Protein AF-A0A1B6HEU0-F1 (afdb_monomer_lite)

Structure (mmCIF, N/CA/C/O backbone):
data_AF-A0A1B6HEU0-F1
#
_entry.id   AF-A0A1B6HEU0-F1
#
loop_
_atom_site.group_PDB
_atom_site.id
_atom_site.type_symbol
_atom_site.label_atom_id
_atom_site.label_alt_id
_atom_site.label_comp_id
_atom_site.label_asym_id
_atom_site.label_entity_id
_atom_site.label_seq_id
_atom_site.pdbx_PDB_ins_code
_atom_site.Cartn_x
_atom_site.Cartn_y
_atom_site.Cartn_z
_atom_site.occupancy
_atom_site.B_iso_or_equiv
_atom_site.auth_seq_id
_atom_site.auth_comp_id
_atom_site.auth_asym_id
_atom_site.auth_atom_id
_atom_site.pdbx_PDB_model_num
ATOM 1 N N . ARG A 1 1 ? 17.655 -1.058 -23.845 1.00 34.00 1 ARG A N 1
ATOM 2 C CA . ARG A 1 1 ? 17.313 -1.994 -22.743 1.00 34.00 1 ARG A CA 1
ATOM 3 C C . ARG A 1 1 ? 15.856 -2.381 -22.923 1.00 34.00 1 ARG A C 1
ATOM 5 O O . ARG A 1 1 ? 15.007 -1.519 -22.761 1.00 34.00 1 ARG A O 1
ATOM 12 N N . LYS A 1 2 ? 15.583 -3.604 -23.390 1.00 31.39 2 LYS A N 1
ATOM 13 C CA . LYS A 1 2 ? 14.223 -4.061 -23.698 1.00 31.39 2 LYS A CA 1
ATOM 14 C C . LYS A 1 2 ? 13.415 -4.087 -22.399 1.00 31.39 2 LYS A C 1
ATOM 16 O O . LYS A 1 2 ? 13.713 -4.889 -21.521 1.00 31.39 2 LYS A O 1
ATOM 21 N N . GLN A 1 3 ? 12.442 -3.187 -22.269 1.00 38.59 3 GLN A N 1
ATOM 22 C CA . GLN A 1 3 ? 11.342 -3.375 -21.335 1.00 38.59 3 GLN A CA 1
ATOM 23 C C . GLN A 1 3 ? 10.602 -4.611 -21.840 1.00 38.59 3 GLN A C 1
ATOM 25 O O . GLN A 1 3 ? 9.875 -4.554 -22.826 1.00 38.59 3 GLN A O 1
ATOM 30 N N . THR A 1 4 ? 10.860 -5.771 -21.245 1.00 40.44 4 THR A N 1
ATOM 31 C CA . THR A 1 4 ? 9.910 -6.873 -21.353 1.00 40.44 4 THR A CA 1
ATOM 32 C C . THR A 1 4 ? 8.665 -6.365 -20.652 1.00 40.44 4 THR A C 1
ATOM 34 O O . THR A 1 4 ? 8.666 -6.230 -19.427 1.00 40.44 4 THR A O 1
ATOM 37 N N . HIS A 1 5 ? 7.659 -5.981 -21.434 1.00 40.47 5 HIS A N 1
ATOM 38 C CA . HIS A 1 5 ? 6.320 -5.675 -20.957 1.00 40.47 5 HIS A CA 1
ATOM 39 C C . HIS A 1 5 ? 5.779 -6.946 -20.291 1.00 40.47 5 HIS A C 1
ATOM 41 O O . HIS A 1 5 ? 5.089 -7.751 -20.909 1.00 40.47 5 HIS A O 1
ATOM 47 N N . SER A 1 6 ? 6.176 -7.178 -19.039 1.00 40.97 6 SER A N 1
ATOM 48 C CA . SER A 1 6 ? 5.572 -8.192 -18.195 1.00 40.97 6 SER A CA 1
ATOM 49 C C . SER A 1 6 ? 4.150 -7.705 -17.979 1.00 40.97 6 SER A C 1
ATOM 51 O O . SER A 1 6 ? 3.938 -6.668 -17.349 1.00 40.97 6 SER A O 1
ATOM 53 N N . PHE A 1 7 ? 3.184 -8.421 -18.552 1.00 45.34 7 PHE A N 1
ATOM 54 C CA . PHE A 1 7 ? 1.744 -8.158 -18.452 1.00 45.34 7 PHE A CA 1
ATOM 55 C C . PHE A 1 7 ? 1.271 -7.903 -17.004 1.00 45.34 7 PHE A C 1
ATOM 57 O O . PHE A 1 7 ? 0.226 -7.304 -16.796 1.00 45.34 7 PHE A O 1
ATOM 64 N N . CYS A 1 8 ? 2.072 -8.281 -16.003 1.00 47.97 8 CYS A N 1
ATOM 65 C CA . CYS A 1 8 ? 1.863 -8.038 -14.580 1.00 47.97 8 CYS A CA 1
ATOM 66 C C . CYS A 1 8 ? 2.037 -6.565 -14.136 1.00 47.97 8 CYS A C 1
ATOM 68 O O . CYS A 1 8 ? 1.555 -6.184 -13.073 1.00 47.97 8 CYS A O 1
ATOM 70 N N . GLY A 1 9 ? 2.692 -5.710 -14.932 1.00 46.53 9 GLY A N 1
ATOM 71 C CA . GLY A 1 9 ? 2.958 -4.307 -14.573 1.00 46.53 9 GLY A CA 1
ATOM 72 C C . GLY A 1 9 ? 1.709 -3.419 -14.470 1.00 46.53 9 GLY A C 1
ATOM 73 O O . GLY A 1 9 ? 1.727 -2.439 -13.732 1.00 46.53 9 GLY A O 1
ATOM 74 N N . TYR A 1 10 ? 0.628 -3.792 -15.161 1.00 53.81 10 TYR A N 1
ATOM 75 C CA . TYR A 1 10 ? -0.675 -3.110 -15.120 1.00 53.81 10 TYR A CA 1
ATOM 76 C C . TYR A 1 10 ? -1.705 -3.826 -14.241 1.00 53.81 10 TYR A C 1
ATOM 78 O O . TYR A 1 10 ? -2.847 -3.381 -14.141 1.00 53.81 10 TYR A O 1
ATOM 86 N N . LEU A 1 11 ? -1.328 -4.943 -13.618 1.00 65.19 11 LEU A N 1
ATOM 87 C CA . LEU A 1 11 ? -2.245 -5.707 -12.787 1.00 65.19 11 LEU A CA 1
ATOM 88 C C . LEU A 1 11 ? -2.185 -5.210 -11.347 1.00 65.19 11 LEU A C 1
ATOM 90 O O . LEU A 1 11 ? -1.120 -4.946 -10.782 1.00 65.19 11 LEU A O 1
ATOM 94 N N . VAL A 1 12 ? -3.363 -5.117 -10.749 1.00 75.50 12 VAL A N 1
ATOM 95 C CA . VAL A 1 12 ? -3.538 -4.886 -9.322 1.00 75.50 12 VAL A CA 1
ATOM 96 C C . VAL A 1 12 ? -3.722 -6.246 -8.653 1.00 75.50 12 VAL A C 1
ATOM 98 O O . VAL A 1 12 ? -4.370 -7.141 -9.201 1.00 75.50 12 VAL A O 1
ATOM 101 N N . ALA A 1 13 ? -3.125 -6.413 -7.482 1.00 78.94 13 ALA A N 1
ATOM 102 C CA . ALA A 1 13 ? -3.217 -7.616 -6.680 1.00 78.94 13 ALA A CA 1
ATOM 103 C C . ALA A 1 13 ? -3.888 -7.306 -5.342 1.00 78.94 13 ALA A C 1
ATOM 105 O O . ALA A 1 13 ? -3.556 -6.330 -4.663 1.00 78.94 13 ALA A O 1
ATOM 106 N N . MET A 1 14 ? -4.827 -8.165 -4.963 1.00 82.44 14 MET A N 1
ATOM 107 C CA . MET A 1 14 ? -5.420 -8.157 -3.632 1.00 82.44 14 MET A CA 1
ATOM 108 C C . MET A 1 14 ? -4.703 -9.184 -2.766 1.00 82.44 14 MET A C 1
ATOM 110 O O . MET A 1 14 ? -4.592 -10.343 -3.164 1.00 82.44 14 MET A O 1
ATOM 114 N N . TYR A 1 15 ? -4.239 -8.769 -1.591 1.00 83.44 15 TYR A N 1
ATOM 115 C CA . TYR A 1 15 ? -3.584 -9.645 -0.621 1.00 83.44 15 TYR A CA 1
ATOM 116 C C . TYR A 1 15 ? -4.444 -9.784 0.632 1.00 83.44 15 TYR A C 1
ATOM 118 O O . TYR A 1 15 ? -4.864 -8.773 1.208 1.00 83.44 15 TYR A O 1
ATOM 126 N N . ARG A 1 16 ? -4.675 -11.030 1.064 1.00 83.88 16 ARG A N 1
ATOM 127 C CA . ARG A 1 16 ? -5.401 -11.334 2.303 1.00 83.88 16 ARG A CA 1
ATOM 128 C C . ARG A 1 16 ? -4.455 -11.607 3.472 1.00 83.88 16 ARG A C 1
ATOM 130 O O . ARG A 1 16 ? -3.713 -12.594 3.471 1.00 83.88 16 ARG A O 1
ATOM 137 N N . SER A 1 17 ? -4.542 -10.786 4.512 1.00 67.62 17 SER A N 1
ATOM 138 C CA . SER A 1 17 ? -3.953 -11.079 5.818 1.00 67.62 17 SER A CA 1
ATOM 139 C C . SER A 1 17 ? -4.887 -12.029 6.575 1.00 67.62 17 SER A C 1
ATOM 141 O O . SER A 1 17 ? -6.053 -11.711 6.771 1.00 67.62 17 SER A O 1
ATOM 143 N N . GLU A 1 18 ? -4.408 -13.207 6.980 1.00 65.06 18 GLU A N 1
ATOM 144 C CA . GLU A 1 18 ? -5.178 -14.120 7.839 1.00 65.06 18 GLU A CA 1
ATOM 145 C C . GLU A 1 18 ? -4.515 -14.161 9.215 1.00 65.06 18 GLU A C 1
ATOM 147 O O . GLU A 1 18 ? -3.313 -14.416 9.315 1.00 65.06 18 GLU A O 1
ATOM 152 N N . ASN A 1 19 ? -5.301 -13.934 10.271 1.00 49.22 19 ASN A N 1
ATOM 153 C CA . ASN A 1 19 ? -4.944 -14.377 11.614 1.00 49.22 19 ASN A CA 1
ATOM 154 C C . ASN A 1 19 ? -5.067 -15.908 11.626 1.00 49.22 19 ASN A C 1
ATOM 156 O O . ASN A 1 19 ? -6.070 -16.439 11.159 1.00 49.22 19 ASN A O 1
ATOM 160 N N . ALA A 1 20 ? -4.031 -16.603 12.097 1.00 48.22 20 ALA A N 1
ATOM 161 C CA . ALA A 1 20 ? -3.909 -18.060 12.096 1.00 48.22 20 ALA A CA 1
ATOM 162 C C . ALA A 1 20 ? -5.233 -18.789 12.419 1.00 48.22 20 ALA A C 1
ATOM 164 O O . ALA A 1 20 ? -5.717 -18.683 13.544 1.00 48.22 20 ALA A O 1
ATOM 165 N N . GLY A 1 21 ? -5.808 -19.539 11.464 1.00 41.84 21 GLY A N 1
ATOM 166 C CA . GLY A 1 21 ? -6.979 -20.367 11.784 1.00 41.84 21 GLY A CA 1
ATOM 167 C C . GLY A 1 21 ? -7.903 -20.899 10.681 1.00 41.84 21 GLY A C 1
ATOM 168 O O . GLY A 1 21 ? -8.943 -21.430 11.050 1.00 41.84 21 GLY A O 1
ATOM 169 N N . SER A 1 22 ? -7.607 -20.815 9.378 1.00 42.59 22 SER A N 1
ATOM 170 C CA . SER A 1 22 ? -8.493 -21.407 8.351 1.00 42.59 22 SER A CA 1
ATOM 171 C C . SER A 1 22 ? -7.796 -22.438 7.470 1.00 42.59 22 SER A C 1
ATOM 173 O O . SER A 1 22 ? -7.037 -22.126 6.558 1.00 42.59 22 SER A O 1
ATOM 175 N N . SER A 1 23 ? -8.111 -23.701 7.747 1.00 46.34 23 SER A N 1
ATOM 176 C CA . SER A 1 23 ? -7.838 -24.863 6.912 1.00 46.34 23 SER A CA 1
ATOM 177 C C . SER A 1 23 ? -8.754 -24.866 5.682 1.00 46.34 23 SER A C 1
ATOM 179 O O . SER A 1 23 ? -9.818 -25.480 5.700 1.00 46.34 23 SER A O 1
ATOM 181 N N . LEU A 1 24 ? -8.359 -24.204 4.599 1.00 46.53 24 LEU A N 1
ATOM 182 C CA . LEU A 1 24 ? -8.872 -24.535 3.269 1.00 46.53 24 LEU A CA 1
ATOM 183 C C . LEU A 1 24 ? -7.694 -24.608 2.300 1.00 46.53 24 LEU A C 1
ATOM 185 O O . LEU A 1 24 ? -7.106 -23.601 1.915 1.00 46.53 24 LEU A O 1
ATOM 189 N N . GLY A 1 25 ? -7.322 -25.840 1.952 1.00 44.97 25 GLY A N 1
ATOM 190 C CA . GLY A 1 25 ? -6.452 -26.104 0.816 1.00 44.97 25 GLY A CA 1
ATOM 191 C C . GLY A 1 25 ? -7.137 -25.650 -0.474 1.00 44.97 25 GLY A C 1
ATOM 192 O O . GLY A 1 25 ? -8.344 -25.813 -0.609 1.00 44.97 25 GLY A O 1
ATOM 193 N N . LEU A 1 26 ? -6.337 -25.115 -1.401 1.00 52.16 26 LEU A N 1
ATOM 194 C CA . LEU A 1 26 ? -6.699 -24.398 -2.637 1.00 52.16 26 LEU A CA 1
ATOM 195 C C . LEU A 1 26 ? -7.086 -22.922 -2.452 1.00 52.16 26 LEU A C 1
ATOM 197 O O . LEU A 1 26 ? -8.260 -22.581 -2.426 1.00 52.16 26 LEU A O 1
ATOM 201 N N . ALA A 1 27 ? -6.094 -22.032 -2.461 1.00 45.34 27 ALA A N 1
ATOM 202 C CA . ALA A 1 27 ? -6.062 -20.838 -3.320 1.00 45.34 27 ALA A CA 1
ATOM 203 C C . ALA A 1 27 ? -4.884 -19.961 -2.892 1.00 45.34 27 ALA A C 1
ATOM 205 O O . ALA A 1 27 ? -4.653 -19.741 -1.706 1.00 45.34 27 ALA A O 1
ATOM 206 N N . SER A 1 28 ? -4.126 -19.450 -3.858 1.00 53.84 28 SER A N 1
ATOM 207 C CA . SER A 1 28 ? -3.153 -18.396 -3.591 1.00 53.84 28 SER A CA 1
ATOM 208 C C . SER A 1 28 ? -3.830 -17.249 -2.829 1.00 53.84 28 SER A C 1
ATOM 210 O O . SER A 1 28 ? -4.889 -16.773 -3.232 1.00 53.84 28 SER A O 1
ATOM 212 N N . ARG A 1 29 ? -3.207 -16.782 -1.738 1.00 67.62 29 ARG A N 1
ATOM 213 C CA . ARG A 1 29 ? -3.668 -15.634 -0.923 1.00 67.62 29 ARG A CA 1
ATOM 214 C C . ARG A 1 29 ? -3.615 -14.299 -1.669 1.00 67.62 29 ARG A C 1
ATOM 216 O O . ARG A 1 29 ? -3.946 -13.253 -1.107 1.00 67.62 29 ARG A O 1
ATOM 223 N N . VAL A 1 30 ? -3.170 -14.350 -2.923 1.00 61.75 30 VAL A N 1
ATOM 224 C CA . VAL A 1 30 ? -3.098 -13.240 -3.851 1.00 61.75 30 VAL A CA 1
ATOM 225 C C . VAL A 1 30 ? -4.098 -13.483 -4.969 1.00 61.75 30 VAL A C 1
ATOM 227 O O . VAL A 1 30 ? -3.909 -14.350 -5.820 1.00 61.75 30 VAL A O 1
ATOM 230 N N . VAL A 1 31 ? -5.160 -12.682 -4.981 1.00 66.31 31 VAL A N 1
ATOM 231 C CA . VAL A 1 31 ? -6.106 -12.659 -6.096 1.00 66.31 31 VAL A CA 1
ATOM 232 C C . VAL A 1 31 ? -5.579 -11.649 -7.106 1.00 66.31 31 VAL A C 1
ATOM 234 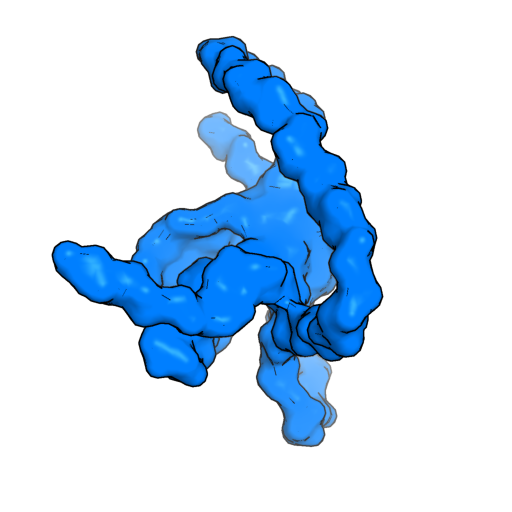O O . VAL A 1 31 ? -5.620 -10.437 -6.881 1.00 66.31 31 VAL A O 1
ATOM 237 N N . THR A 1 32 ? -5.036 -12.154 -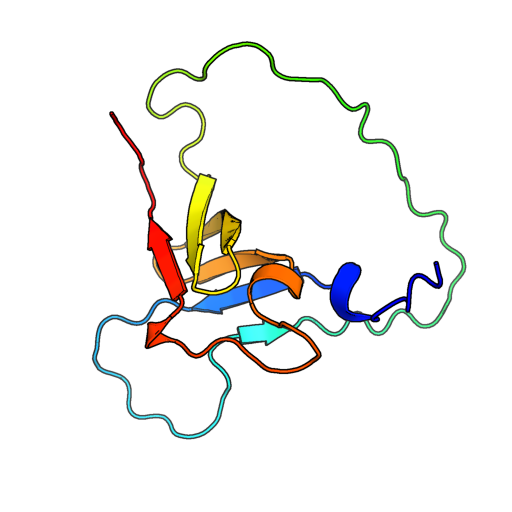8.210 1.00 60.06 32 THR A N 1
ATOM 238 C CA . THR A 1 32 ? -4.673 -11.326 -9.362 1.00 60.06 32 THR A CA 1
ATOM 239 C C . THR A 1 32 ? -5.927 -11.123 -10.201 1.00 60.06 32 THR A C 1
ATOM 241 O O . THR A 1 32 ? -6.458 -12.081 -10.763 1.00 60.06 32 THR A O 1
ATOM 244 N N . ILE A 1 33 ? -6.415 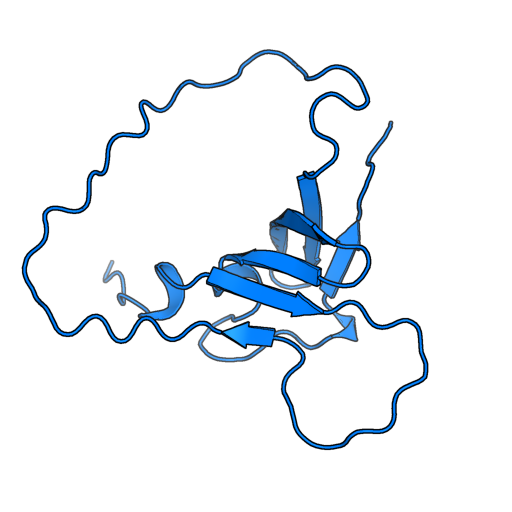-9.886 -10.296 1.00 59.66 33 ILE A N 1
ATOM 245 C CA . ILE A 1 33 ? -7.524 -9.565 -11.198 1.00 59.66 33 ILE A CA 1
ATOM 246 C C . ILE A 1 33 ? -6.960 -9.588 -12.619 1.00 59.66 33 ILE A C 1
ATOM 248 O O . ILE A 1 33 ? -6.296 -8.644 -13.044 1.00 59.66 33 ILE A O 1
ATOM 252 N N . LEU A 1 34 ? -7.181 -10.683 -13.349 1.00 52.91 34 LEU A N 1
ATOM 253 C CA . LEU A 1 34 ? -6.835 -10.767 -14.763 1.00 52.91 34 LEU A CA 1
ATOM 254 C C . LEU A 1 34 ? -7.795 -9.845 -15.524 1.00 52.91 34 LEU A C 1
ATOM 256 O O . LEU A 1 34 ? -8.965 -10.172 -15.721 1.00 52.91 34 LEU A O 1
ATOM 260 N N . CYS A 1 35 ? -7.327 -8.662 -15.915 1.00 48.00 35 CYS A N 1
ATOM 261 C CA . CYS A 1 35 ? -8.116 -7.778 -16.758 1.00 48.00 35 CYS A CA 1
ATOM 262 C C . CYS A 1 35 ? -8.167 -8.401 -18.161 1.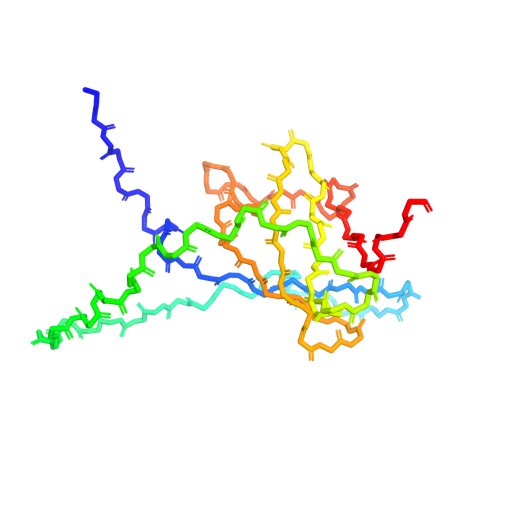00 48.00 35 CYS A C 1
ATOM 264 O O . CYS A 1 35 ? -7.251 -8.223 -18.965 1.00 48.00 35 CYS A O 1
ATOM 266 N N . LEU A 1 36 ? -9.212 -9.184 -18.450 1.00 54.09 36 LEU A N 1
ATOM 267 C CA . LEU A 1 36 ? -9.547 -9.625 -19.805 1.00 54.09 36 LEU A CA 1
ATOM 268 C C . LEU A 1 36 ? -10.070 -8.418 -20.594 1.00 54.09 36 LEU A C 1
ATOM 270 O O . LEU A 1 36 ? -11.236 -8.359 -20.982 1.00 54.09 36 LEU A O 1
ATOM 274 N N . CYS A 1 37 ? -9.205 -7.434 -20.831 1.00 46.72 37 CYS A N 1
ATOM 275 C CA . CYS A 1 37 ? -9.466 -6.398 -21.810 1.00 46.72 37 CYS A CA 1
ATOM 276 C C . CYS A 1 37 ? -9.424 -7.068 -23.184 1.00 46.72 37 CYS A C 1
ATOM 278 O O . CYS A 1 37 ? -8.386 -7.103 -23.846 1.00 46.72 37 CYS A O 1
ATOM 280 N N . ARG A 1 38 ? -10.563 -7.603 -23.643 1.00 49.94 38 ARG A N 1
ATOM 281 C CA . ARG A 1 38 ? -10.813 -7.622 -25.084 1.00 49.94 38 ARG A CA 1
ATOM 282 C C . ARG A 1 38 ? -10.633 -6.181 -25.532 1.00 49.94 38 ARG A C 1
ATOM 284 O O . ARG A 1 38 ? -11.302 -5.298 -25.005 1.00 49.94 38 ARG A O 1
ATOM 291 N N . ALA A 1 39 ? -9.674 -5.965 -26.423 1.00 53.53 39 ALA A N 1
ATOM 292 C CA . ALA A 1 39 ? -9.332 -4.670 -26.979 1.00 53.53 39 ALA A CA 1
ATOM 293 C C . ALA A 1 39 ? -10.551 -4.050 -27.686 1.00 53.53 39 ALA A C 1
ATOM 295 O O . ALA A 1 39 ? -10.707 -4.156 -28.895 1.00 53.53 39 ALA A O 1
ATOM 296 N N . ALA A 1 40 ? -11.440 -3.419 -26.928 1.00 51.50 40 ALA A N 1
ATOM 297 C CA . ALA A 1 40 ? -12.257 -2.333 -27.420 1.00 51.50 40 ALA A CA 1
ATOM 298 C C . ALA A 1 40 ? -11.449 -1.077 -27.102 1.00 51.50 40 ALA A C 1
ATOM 300 O O . ALA A 1 40 ? -11.150 -0.821 -25.936 1.00 51.50 40 ALA A O 1
ATOM 301 N N . GLY A 1 41 ? -11.004 -0.370 -28.140 1.00 53.84 41 GLY A N 1
ATOM 302 C CA . GLY A 1 41 ? -10.163 0.822 -28.048 1.00 53.84 41 GLY A CA 1
ATOM 303 C C . GLY A 1 41 ? -10.865 1.987 -27.352 1.00 53.84 41 GLY A C 1
ATOM 304 O O . GLY A 1 41 ? -11.229 2.966 -27.992 1.00 53.84 41 GLY A O 1
ATOM 305 N N . GLY A 1 42 ? -11.055 1.882 -26.041 1.00 53.16 42 GLY A N 1
ATOM 306 C CA . GLY A 1 42 ? -11.379 3.002 -25.177 1.00 53.16 42 GLY A CA 1
ATOM 307 C C . GLY A 1 42 ? -10.095 3.749 -24.855 1.00 53.16 42 GLY A C 1
ATOM 308 O O . GLY A 1 42 ? -9.130 3.151 -24.377 1.00 53.16 42 GLY A O 1
ATOM 309 N N . ALA A 1 43 ? -10.070 5.052 -25.128 1.00 50.72 43 ALA A N 1
ATOM 310 C CA . ALA A 1 43 ? -9.030 5.929 -24.620 1.00 50.72 43 ALA A CA 1
ATOM 311 C C . ALA A 1 43 ? -8.969 5.769 -23.094 1.00 50.72 43 ALA A C 1
ATOM 313 O O . ALA A 1 43 ? -9.919 6.102 -22.384 1.00 50.72 43 ALA A O 1
ATOM 314 N N . ILE A 1 44 ? -7.865 5.222 -22.587 1.00 56.88 44 ILE A N 1
ATOM 315 C CA . ILE A 1 44 ? -7.573 5.262 -21.159 1.00 56.88 44 ILE A CA 1
ATOM 316 C C . ILE A 1 44 ? -7.424 6.750 -20.833 1.00 56.88 44 ILE A C 1
ATOM 318 O O . ILE A 1 44 ? -6.526 7.405 -21.363 1.00 56.88 44 ILE A O 1
ATOM 322 N N . LEU A 1 45 ? -8.315 7.302 -20.006 1.00 51.75 45 LEU A N 1
ATOM 323 C CA . LEU A 1 45 ? -8.124 8.624 -19.414 1.00 51.75 45 LEU A CA 1
ATOM 324 C C . LEU A 1 45 ? -6.897 8.545 -18.505 1.00 51.75 45 LEU A C 1
ATOM 326 O O . LEU A 1 45 ? -6.998 8.265 -17.314 1.00 51.75 45 LEU A O 1
ATOM 330 N N . GLN A 1 46 ? -5.716 8.756 -19.072 1.00 56.97 46 GLN A N 1
ATOM 331 C CA . GLN A 1 46 ? -4.495 8.913 -18.306 1.00 56.97 46 GLN A CA 1
ATOM 332 C C . GLN A 1 46 ? -4.320 10.401 -18.019 1.00 56.97 46 GLN A C 1
ATOM 334 O O . GLN A 1 46 ? -3.497 11.085 -18.612 1.00 56.97 46 GLN A O 1
ATOM 339 N N . SER A 1 47 ? -5.159 10.908 -17.120 1.00 51.97 47 SER A N 1
ATOM 340 C CA . SER A 1 47 ? -4.966 12.220 -16.516 1.00 51.97 47 SER A CA 1
ATOM 341 C C . SER A 1 47 ? -5.106 12.077 -15.011 1.00 51.97 47 SER A C 1
ATOM 343 O O . SER A 1 47 ? -6.166 12.283 -14.430 1.00 51.97 47 SER A O 1
ATOM 345 N N . ALA A 1 48 ? -4.010 11.673 -14.381 1.00 56.84 48 ALA A N 1
ATOM 346 C CA . ALA A 1 48 ? -3.699 12.193 -13.067 1.00 56.84 48 ALA A CA 1
ATOM 347 C C . ALA A 1 48 ? -2.618 13.238 -13.323 1.00 56.84 48 ALA A C 1
ATOM 349 O O . ALA A 1 48 ? -1.475 12.883 -13.620 1.00 56.84 48 ALA A O 1
ATOM 350 N N . SER A 1 49 ? -2.975 14.521 -13.268 1.00 64.31 49 SER A N 1
ATOM 351 C CA . SER A 1 49 ? -1.975 15.552 -13.015 1.00 64.31 49 SER A CA 1
ATOM 352 C C . SER A 1 49 ? -1.171 15.088 -11.802 1.00 64.31 49 SER A C 1
ATOM 354 O O . SER A 1 49 ? -1.733 14.804 -10.744 1.00 64.31 49 SER A O 1
ATOM 356 N N . ASN A 1 50 ? 0.132 14.911 -11.978 1.00 66.94 50 ASN A N 1
ATOM 357 C CA . ASN A 1 50 ? 1.040 14.495 -10.923 1.00 66.94 50 ASN A CA 1
ATOM 358 C C . ASN A 1 50 ? 1.247 15.663 -9.959 1.00 66.94 50 ASN A C 1
ATOM 360 O O . ASN A 1 50 ? 2.268 16.347 -9.981 1.00 66.94 50 ASN A O 1
ATOM 364 N N . GLU A 1 51 ? 0.261 15.893 -9.102 1.00 68.81 51 GLU A N 1
ATOM 365 C CA . GLU A 1 51 ? 0.379 16.857 -8.025 1.00 68.81 51 GLU A CA 1
ATOM 366 C C . GLU A 1 51 ? 1.324 16.258 -6.978 1.00 68.81 51 GLU A C 1
ATOM 368 O O . GLU A 1 51 ? 0.990 15.329 -6.238 1.00 68.81 51 GLU A O 1
ATOM 373 N N . ARG A 1 52 ? 2.582 16.714 -6.982 1.00 65.88 52 ARG A N 1
ATOM 374 C CA . ARG A 1 52 ? 3.546 16.325 -5.951 1.00 65.88 52 ARG A CA 1
ATOM 375 C C . ARG A 1 52 ? 3.088 16.918 -4.629 1.00 65.88 52 ARG A C 1
ATOM 377 O O . ARG A 1 52 ? 3.267 18.106 -4.377 1.00 65.88 52 ARG A O 1
ATOM 384 N N . MET A 1 53 ? 2.566 16.068 -3.759 1.00 65.69 53 MET A N 1
ATOM 385 C CA . MET A 1 53 ? 2.326 16.432 -2.373 1.00 65.69 53 MET A CA 1
ATOM 386 C C . MET A 1 53 ? 3.672 16.548 -1.643 1.00 65.69 53 MET A C 1
ATOM 388 O O . MET A 1 53 ? 4.284 15.545 -1.290 1.00 65.69 53 MET A O 1
ATOM 392 N N . TYR A 1 54 ? 4.164 17.778 -1.469 1.00 69.75 54 TYR A N 1
ATOM 393 C CA . TYR A 1 54 ? 5.426 18.065 -0.766 1.00 69.75 54 TYR A CA 1
ATOM 394 C C . TYR A 1 54 ? 5.237 18.254 0.751 1.00 69.75 54 TYR A C 1
ATOM 396 O O . TYR A 1 54 ? 6.200 18.326 1.509 1.00 69.75 54 TYR A O 1
ATOM 404 N N . THR A 1 55 ? 3.991 18.339 1.217 1.00 82.88 55 THR A N 1
ATOM 405 C CA . THR A 1 55 ? 3.674 18.522 2.635 1.00 82.88 55 THR A CA 1
ATOM 406 C C . THR A 1 55 ? 3.553 17.179 3.341 1.00 82.88 55 THR A C 1
ATOM 408 O O . THR A 1 55 ? 2.825 16.295 2.888 1.00 82.88 55 THR A O 1
ATOM 411 N N . TYR A 1 56 ? 4.223 17.049 4.488 1.00 80.88 56 TYR A N 1
ATOM 412 C CA . TYR A 1 56 ? 4.050 15.904 5.375 1.00 80.88 56 TYR A CA 1
ATOM 413 C C . TYR A 1 56 ? 2.595 15.817 5.854 1.00 80.88 56 TYR A C 1
ATOM 415 O O . TYR A 1 56 ? 2.058 16.814 6.350 1.00 80.88 56 TYR A O 1
ATOM 423 N N . PRO A 1 57 ? 1.943 14.650 5.727 1.00 83.31 57 PRO A N 1
ATOM 424 C CA . PRO A 1 57 ? 0.591 14.485 6.228 1.00 83.31 57 PRO A CA 1
ATOM 425 C C . PRO A 1 57 ? 0.553 14.612 7.747 1.00 83.31 57 PRO A C 1
ATOM 427 O O . PRO A 1 57 ? 1.480 14.192 8.443 1.00 83.31 57 PRO A O 1
ATOM 430 N N . ARG A 1 58 ? -0.559 15.123 8.281 1.00 86.50 58 ARG A N 1
ATOM 431 C CA . ARG A 1 58 ? -0.821 14.981 9.718 1.00 86.50 58 ARG A CA 1
ATOM 432 C C . ARG A 1 58 ? -1.078 13.512 10.052 1.00 86.50 58 ARG A C 1
ATOM 434 O O . ARG A 1 58 ? -1.613 12.758 9.235 1.00 86.50 58 ARG A O 1
ATOM 441 N N . THR A 1 59 ? -0.769 13.121 11.284 1.00 86.38 59 THR A N 1
ATOM 442 C CA . THR A 1 59 ? -1.104 11.796 11.812 1.00 86.38 59 THR A CA 1
ATOM 443 C C . THR A 1 59 ? -2.586 11.488 11.594 1.00 86.38 59 THR A C 1
ATOM 445 O O . THR A 1 59 ? -3.459 12.261 11.981 1.00 86.38 59 THR A O 1
ATOM 448 N N . GLY A 1 60 ? -2.872 10.364 10.934 1.00 85.06 60 GLY A N 1
ATOM 449 C CA . GLY A 1 60 ? -4.240 9.935 10.638 1.00 85.06 60 GLY A CA 1
ATOM 450 C C . GLY A 1 60 ? -4.920 10.633 9.453 1.00 85.06 60 GLY A C 1
ATOM 451 O O . GLY A 1 60 ? -6.093 10.349 9.213 1.00 85.06 60 GLY A O 1
ATOM 452 N N . GLN A 1 61 ? -4.229 11.491 8.690 1.00 86.38 61 GLN A N 1
ATOM 453 C CA . GLN A 1 61 ? -4.775 12.084 7.457 1.00 86.38 61 GLN A CA 1
ATOM 454 C C . GLN A 1 61 ? -5.008 11.025 6.364 1.00 86.38 61 GLN A C 1
ATOM 456 O O . GLN A 1 61 ? -6.001 11.089 5.644 1.00 86.38 61 GLN A O 1
ATOM 461 N N . TYR A 1 62 ? -4.143 10.008 6.292 1.00 87.38 62 TYR A N 1
ATOM 462 C CA . TYR A 1 62 ? -4.211 8.925 5.306 1.00 87.38 62 TYR A CA 1
ATOM 463 C C . TYR A 1 62 ? -4.338 7.555 5.976 1.00 87.38 62 TYR A C 1
ATOM 465 O O . TYR A 1 62 ? -3.410 6.753 5.993 1.00 87.38 62 TYR A O 1
ATOM 473 N N . LYS A 1 63 ? -5.515 7.285 6.548 1.00 88.50 63 LYS A N 1
ATOM 474 C CA . LYS A 1 63 ? -5.771 6.076 7.358 1.00 88.50 63 LYS A CA 1
ATOM 475 C C . LYS A 1 63 ? -5.717 4.768 6.570 1.00 88.50 63 LYS A C 1
ATOM 477 O O . LYS A 1 63 ? -5.427 3.727 7.142 1.00 88.50 63 LYS A O 1
ATOM 482 N N . TYR A 1 64 ? -6.028 4.818 5.279 1.00 91.56 64 TYR A N 1
ATOM 483 C CA . TYR A 1 64 ? -6.083 3.644 4.410 1.00 91.56 64 TYR A CA 1
ATOM 484 C C . TYR A 1 64 ? -4.739 3.316 3.754 1.00 91.56 64 TYR A C 1
ATOM 486 O O . TYR A 1 64 ? -4.663 2.346 3.009 1.00 91.56 64 TYR A O 1
ATOM 494 N N . VAL A 1 65 ? -3.682 4.096 3.992 1.00 90.75 65 VAL A N 1
ATOM 495 C CA . VAL A 1 65 ? -2.353 3.800 3.448 1.00 90.75 65 VAL A CA 1
ATOM 496 C C . VAL A 1 65 ? -1.665 2.754 4.323 1.00 90.75 65 VAL A C 1
ATOM 498 O O . VAL A 1 65 ? -1.565 2.908 5.540 1.00 90.75 65 VAL A O 1
ATOM 501 N N . ALA A 1 66 ? -1.174 1.696 3.686 1.00 92.12 66 ALA A N 1
ATOM 502 C CA . ALA A 1 66 ? -0.378 0.650 4.307 1.00 92.12 66 ALA A CA 1
ATOM 503 C C . ALA A 1 66 ? 0.984 0.531 3.621 1.00 92.12 66 ALA A C 1
ATOM 505 O O . ALA A 1 66 ? 1.127 0.764 2.419 1.00 92.12 66 ALA A O 1
ATOM 506 N N . HIS A 1 67 ? 1.984 0.133 4.394 1.00 91.31 67 HIS A N 1
ATOM 507 C CA . HIS A 1 67 ? 3.325 -0.160 3.914 1.00 91.31 67 HIS A CA 1
ATOM 508 C C . HIS A 1 67 ? 3.510 -1.669 3.799 1.00 91.31 67 HIS A C 1
ATOM 510 O O . HIS A 1 67 ? 3.221 -2.415 4.736 1.00 91.31 67 HIS A O 1
ATOM 516 N N . ILE A 1 68 ? 4.027 -2.117 2.662 1.00 90.44 68 ILE A N 1
ATOM 517 C CA . ILE A 1 68 ? 4.406 -3.503 2.424 1.00 90.44 68 ILE A CA 1
ATOM 518 C C . ILE A 1 68 ? 5.924 -3.592 2.486 1.00 90.44 68 ILE A C 1
ATOM 520 O O . ILE A 1 68 ? 6.622 -2.957 1.699 1.00 90.44 68 ILE A O 1
ATOM 524 N N . SER A 1 69 ? 6.427 -4.420 3.394 1.00 89.62 69 SER A N 1
ATOM 525 C CA . SER A 1 69 ? 7.834 -4.802 3.456 1.00 89.62 69 SER A CA 1
ATOM 526 C C . SER A 1 69 ? 7.980 -6.244 2.993 1.00 89.62 69 SER A C 1
ATOM 528 O O . SER A 1 69 ? 7.335 -7.142 3.542 1.00 89.62 69 SER A O 1
ATOM 530 N N . SER A 1 70 ? 8.818 -6.463 1.983 1.00 84.12 70 SER A N 1
ATOM 531 C CA . SER A 1 70 ? 9.141 -7.799 1.497 1.00 84.12 70 SER A CA 1
ATOM 532 C C . SER A 1 70 ? 10.621 -7.964 1.178 1.00 84.12 70 SER A C 1
ATOM 534 O O . SER A 1 70 ? 11.363 -6.985 1.089 1.00 84.12 70 SER A O 1
ATOM 536 N N . LYS A 1 71 ? 11.057 -9.205 0.926 1.00 75.56 71 LYS A N 1
ATOM 537 C CA . LYS A 1 71 ? 12.413 -9.470 0.406 1.00 75.56 71 LYS A CA 1
ATOM 538 C C . LYS A 1 71 ? 12.688 -8.808 -0.949 1.00 75.56 71 LYS A C 1
ATOM 540 O O . LYS A 1 71 ? 13.847 -8.595 -1.283 1.00 75.56 71 LYS A O 1
ATOM 545 N N . ALA A 1 72 ? 11.648 -8.504 -1.729 1.00 73.00 72 ALA A N 1
ATOM 546 C CA . ALA A 1 72 ? 11.781 -7.848 -3.029 1.00 73.00 72 ALA A CA 1
ATOM 547 C C . AL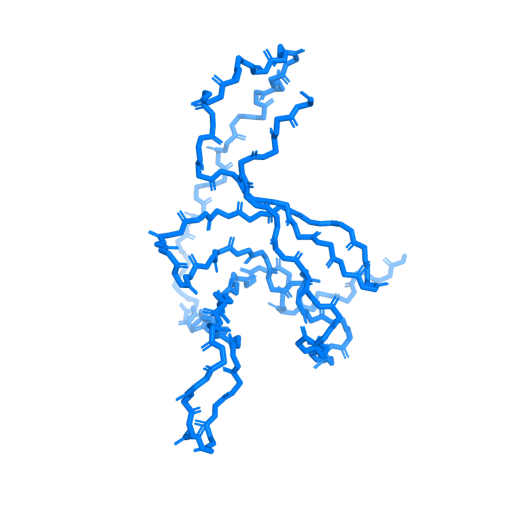A A 1 72 ? 11.879 -6.314 -2.927 1.00 73.00 72 ALA A C 1
ATOM 549 O O . ALA A 1 72 ? 12.178 -5.662 -3.925 1.00 73.00 72 ALA A O 1
ATOM 550 N N . GLY A 1 73 ? 11.646 -5.738 -1.743 1.00 85.00 73 GLY A N 1
ATOM 551 C CA . GLY A 1 73 ? 11.678 -4.298 -1.506 1.00 85.00 73 GLY A CA 1
ATOM 552 C C . GLY A 1 73 ? 10.480 -3.803 -0.699 1.00 85.00 73 GLY A C 1
ATOM 553 O O . GLY A 1 73 ? 9.743 -4.584 -0.086 1.00 85.00 73 GLY A O 1
ATOM 554 N N . PHE A 1 74 ? 10.303 -2.483 -0.707 1.00 88.88 74 PHE A N 1
ATOM 555 C CA . PHE A 1 74 ? 9.179 -1.798 -0.080 1.00 88.88 74 PHE A CA 1
ATOM 556 C C . PHE A 1 74 ? 8.165 -1.342 -1.130 1.00 88.88 74 PHE A C 1
ATOM 558 O O . PHE A 1 74 ? 8.530 -0.913 -2.224 1.00 88.88 74 PHE A O 1
ATOM 565 N N . CYS A 1 75 ? 6.889 -1.423 -0.776 1.00 90.81 75 CYS A N 1
ATOM 566 C CA . CYS A 1 75 ? 5.773 -0.969 -1.594 1.00 90.81 75 CYS A CA 1
ATOM 567 C C . CYS A 1 75 ? 4.698 -0.320 -0.721 1.00 90.81 75 CYS A C 1
ATOM 569 O O . CYS A 1 75 ? 4.680 -0.473 0.501 1.00 90.81 75 CYS A O 1
ATOM 571 N N . THR A 1 76 ? 3.756 0.354 -1.369 1.00 90.69 76 THR A N 1
ATOM 572 C CA . THR A 1 76 ? 2.564 0.912 -0.725 1.00 90.69 76 THR A CA 1
ATOM 573 C C . THR A 1 76 ? 1.336 0.077 -1.082 1.00 90.69 76 THR A C 1
ATOM 575 O O . THR A 1 76 ? 1.271 -0.558 -2.140 1.00 90.69 76 THR A O 1
ATOM 578 N N . ALA A 1 77 ? 0.350 0.076 -0.196 1.00 91.19 77 ALA A N 1
ATOM 579 C CA . ALA A 1 77 ? -0.939 -0.561 -0.400 1.00 91.19 77 ALA A CA 1
ATOM 580 C C . ALA A 1 77 ? -2.079 0.287 0.164 1.00 91.19 77 ALA A C 1
ATOM 582 O O . ALA A 1 77 ? -1.866 1.182 0.986 1.00 91.19 77 ALA A O 1
ATOM 583 N N . SER A 1 78 ? -3.294 -0.020 -0.272 1.00 92.50 78 SER A N 1
ATOM 584 C CA . SER A 1 78 ? -4.527 0.568 0.240 1.00 92.50 78 SER A CA 1
ATOM 585 C C . SER A 1 78 ? -5.324 -0.475 1.014 1.00 92.50 78 SER A C 1
ATOM 587 O O . SER A 1 78 ? -5.590 -1.563 0.510 1.00 92.50 78 SER A O 1
ATOM 589 N N . ILE A 1 79 ? -5.707 -0.150 2.242 1.00 92.06 79 ILE A N 1
ATOM 590 C CA . ILE A 1 79 ? -6.517 -1.013 3.102 1.00 92.06 79 ILE A CA 1
ATOM 591 C C . ILE A 1 79 ? -7.962 -0.956 2.611 1.00 92.06 79 ILE A C 1
ATOM 593 O O . ILE A 1 79 ? -8.571 0.113 2.606 1.00 92.06 79 ILE A O 1
ATOM 597 N N . LEU A 1 80 ? -8.508 -2.103 2.205 1.00 89.94 80 LEU A N 1
ATOM 598 C CA . LEU A 1 80 ? -9.914 -2.219 1.811 1.00 89.94 80 LEU A CA 1
ATOM 599 C C . LEU A 1 80 ? -10.785 -2.573 3.015 1.00 89.94 80 LEU A C 1
ATOM 601 O O . LEU A 1 80 ? -11.873 -2.031 3.189 1.00 89.94 80 LEU A O 1
ATOM 605 N N . ASN A 1 81 ? -10.302 -3.490 3.852 1.00 88.56 81 ASN A N 1
ATOM 606 C CA . ASN A 1 81 ? -10.926 -3.875 5.113 1.00 88.56 81 ASN A CA 1
ATOM 607 C C . ASN A 1 81 ? -9.872 -4.509 6.041 1.00 88.56 81 ASN A C 1
ATOM 609 O O . ASN A 1 81 ? -8.686 -4.540 5.719 1.00 88.56 81 ASN A O 1
ATOM 613 N N . LYS A 1 82 ? -10.307 -5.024 7.196 1.00 87.44 82 LYS A N 1
ATOM 614 C CA . LYS A 1 82 ? -9.431 -5.640 8.209 1.00 87.44 82 LYS A CA 1
ATOM 615 C C . LYS A 1 82 ? -8.592 -6.826 7.706 1.00 87.44 82 LYS A C 1
ATOM 617 O O . LYS A 1 82 ? -7.546 -7.097 8.284 1.00 87.44 82 LYS A O 1
ATOM 622 N N . ASP A 1 83 ? -9.031 -7.498 6.642 1.00 87.44 83 ASP A N 1
ATOM 623 C CA . ASP A 1 83 ? -8.407 -8.724 6.138 1.00 87.44 83 ASP A CA 1
ATOM 624 C C . ASP A 1 83 ? -7.760 -8.526 4.757 1.00 87.44 83 ASP A C 1
ATOM 626 O O . ASP A 1 83 ? -6.961 -9.360 4.342 1.00 87.44 83 ASP A O 1
ATOM 630 N N . TRP A 1 84 ? -8.075 -7.447 4.033 1.00 89.06 84 TRP A N 1
ATOM 631 C CA . TRP A 1 84 ? -7.706 -7.271 2.626 1.00 89.06 84 TRP A CA 1
ATOM 632 C C . TRP A 1 84 ? -7.027 -5.932 2.343 1.00 89.06 84 TRP A C 1
ATOM 634 O O . TRP A 1 84 ? -7.532 -4.861 2.700 1.00 89.06 84 TRP A O 1
ATOM 644 N N . VAL A 1 85 ? -5.929 -6.000 1.587 1.00 91.19 85 VAL A N 1
ATOM 645 C CA . VAL A 1 85 ? -5.239 -4.832 1.031 1.00 91.19 85 VAL A CA 1
ATOM 646 C C . VAL A 1 85 ? -5.102 -4.932 -0.485 1.00 91.19 85 VAL A C 1
ATOM 648 O O . VAL A 1 85 ? -4.983 -6.021 -1.047 1.00 91.19 85 VAL A O 1
ATOM 651 N N . LEU A 1 86 ? -5.093 -3.777 -1.139 1.00 89.88 86 LEU A N 1
ATOM 652 C CA . LEU A 1 86 ? -4.889 -3.613 -2.570 1.00 89.88 86 LEU A CA 1
ATOM 653 C C . LEU A 1 86 ? -3.486 -3.059 -2.830 1.00 89.88 86 LEU A C 1
ATOM 655 O O . LEU A 1 86 ? -3.102 -2.048 -2.244 1.00 89.88 86 LEU A O 1
ATOM 659 N N . THR A 1 87 ? -2.719 -3.691 -3.710 1.00 89.00 87 THR A N 1
ATOM 660 C CA . THR A 1 87 ? -1.384 -3.221 -4.108 1.00 89.00 87 THR A CA 1
ATOM 661 C C . THR A 1 87 ? -1.102 -3.575 -5.567 1.00 89.00 87 THR A C 1
ATOM 663 O O . THR A 1 87 ? -1.896 -4.251 -6.218 1.00 89.00 87 THR A O 1
ATOM 666 N N . ALA A 1 88 ? 0.015 -3.118 -6.120 1.00 86.81 88 ALA A N 1
ATOM 667 C CA . ALA A 1 88 ? 0.406 -3.504 -7.468 1.00 86.81 88 ALA A CA 1
ATOM 668 C C . ALA A 1 88 ? 0.872 -4.968 -7.497 1.00 86.81 88 ALA A C 1
ATOM 670 O O . ALA A 1 88 ? 1.581 -5.422 -6.598 1.00 86.81 88 ALA A O 1
ATOM 671 N N . ALA A 1 89 ? 0.530 -5.714 -8.549 1.00 83.50 89 ALA A N 1
ATOM 672 C CA . ALA A 1 89 ? 0.904 -7.123 -8.644 1.00 83.50 89 ALA A CA 1
ATOM 673 C C . ALA A 1 89 ? 2.427 -7.323 -8.630 1.00 83.50 89 ALA A C 1
ATOM 675 O O . ALA A 1 89 ? 2.927 -8.229 -7.971 1.00 83.50 89 ALA A O 1
ATOM 676 N N . HIS A 1 90 ? 3.190 -6.420 -9.244 1.00 84.75 90 HIS A N 1
ATOM 677 C CA . HIS A 1 90 ? 4.653 -6.481 -9.223 1.00 84.75 90 HIS A CA 1
ATOM 678 C C . HIS A 1 90 ? 5.277 -6.339 -7.817 1.00 84.75 90 HIS A C 1
ATOM 680 O O . HIS A 1 90 ? 6.447 -6.667 -7.647 1.00 84.75 90 HIS A O 1
ATOM 686 N N . CYS A 1 91 ? 4.527 -5.875 -6.809 1.00 85.12 91 CYS A N 1
ATOM 687 C CA . CYS A 1 91 ? 4.984 -5.859 -5.415 1.00 85.12 91 CYS A CA 1
ATOM 688 C C . CYS A 1 91 ? 4.910 -7.242 -4.751 1.00 85.12 91 CYS A C 1
ATOM 690 O O . CYS A 1 91 ? 5.580 -7.473 -3.749 1.00 85.12 91 CYS A O 1
ATOM 692 N N . LEU A 1 92 ? 4.096 -8.154 -5.294 1.00 82.38 92 LEU A N 1
ATOM 693 C CA . LEU A 1 92 ? 3.871 -9.506 -4.766 1.00 82.38 92 LEU A CA 1
ATOM 694 C C . LEU A 1 92 ? 4.401 -10.608 -5.699 1.00 82.38 92 LEU A C 1
ATOM 696 O O . LEU A 1 92 ? 4.590 -11.744 -5.263 1.00 82.38 92 LEU A O 1
ATOM 700 N N . TYR A 1 93 ? 4.677 -10.277 -6.961 1.00 80.62 93 TYR A N 1
ATOM 701 C CA . TYR A 1 93 ? 5.205 -11.186 -7.974 1.00 80.62 93 TYR A CA 1
ATOM 702 C C . TYR A 1 93 ? 6.513 -10.648 -8.555 1.00 80.62 93 TYR A C 1
ATOM 704 O O . TYR A 1 93 ? 6.545 -9.568 -9.145 1.00 80.62 93 TYR A O 1
ATOM 712 N N . PHE A 1 94 ? 7.582 -11.438 -8.469 1.00 75.19 94 PHE A N 1
ATOM 713 C CA . PHE A 1 94 ? 8.873 -11.118 -9.073 1.00 75.19 94 PHE A CA 1
ATOM 714 C C . PHE A 1 94 ? 9.262 -12.199 -10.080 1.00 75.19 94 PHE A C 1
ATOM 716 O O . PHE A 1 94 ? 9.393 -13.364 -9.713 1.00 75.19 94 PHE A O 1
ATOM 723 N N . ARG A 1 95 ? 9.456 -11.818 -11.353 1.00 70.25 95 ARG A N 1
ATOM 724 C CA . ARG A 1 95 ? 9.707 -12.761 -12.465 1.00 70.25 95 ARG A CA 1
ATOM 725 C C . ARG A 1 95 ? 8.715 -13.932 -12.461 1.00 70.25 95 ARG A C 1
ATOM 727 O O . ARG A 1 95 ? 9.124 -15.085 -12.413 1.00 70.25 95 ARG A O 1
ATOM 734 N N . GLU A 1 96 ? 7.421 -13.610 -12.403 1.00 69.44 96 GLU A N 1
ATOM 735 C CA . GLU A 1 96 ? 6.306 -14.580 -12.371 1.00 69.44 96 GLU A CA 1
ATOM 736 C C . GLU A 1 96 ? 6.270 -15.498 -11.134 1.00 69.44 96 GLU A C 1
ATOM 738 O O . GLU A 1 96 ? 5.316 -16.251 -10.953 1.00 69.44 96 GLU A O 1
ATOM 743 N N . LYS A 1 97 ? 7.244 -15.396 -10.222 1.00 74.81 97 LYS A N 1
ATOM 744 C CA . LYS A 1 97 ? 7.253 -16.120 -8.955 1.00 74.81 97 LYS A CA 1
ATOM 745 C C . LYS A 1 97 ? 6.579 -15.284 -7.873 1.00 74.81 97 LYS A C 1
ATOM 747 O O . LYS A 1 97 ? 6.965 -14.142 -7.623 1.00 74.81 97 LYS A O 1
ATOM 752 N N . GLN A 1 98 ? 5.584 -15.870 -7.217 1.00 74.75 98 GLN A N 1
ATOM 753 C CA . GLN A 1 98 ? 4.939 -15.263 -6.059 1.00 74.75 98 GLN A CA 1
ATOM 754 C C . GLN A 1 98 ? 5.916 -15.201 -4.878 1.00 74.75 98 GLN A C 1
ATOM 756 O O . GLN A 1 98 ? 6.630 -16.169 -4.591 1.00 74.75 98 GLN A O 1
ATOM 761 N N . ILE A 1 99 ? 5.945 -14.061 -4.193 1.00 80.06 99 ILE A N 1
ATOM 762 C CA . ILE A 1 99 ? 6.677 -13.897 -2.936 1.00 80.06 99 ILE A CA 1
ATOM 763 C C . ILE A 1 99 ? 5.941 -14.702 -1.861 1.00 80.06 99 ILE A C 1
ATOM 765 O O . ILE A 1 99 ? 4.722 -14.618 -1.739 1.00 80.06 99 ILE A O 1
ATOM 769 N N . GLY A 1 100 ? 6.678 -15.523 -1.111 1.00 78.50 100 GLY A N 1
ATOM 770 C CA . GLY A 1 100 ? 6.080 -16.373 -0.085 1.00 78.50 100 GLY A CA 1
ATOM 771 C C . GLY A 1 100 ? 5.470 -15.545 1.043 1.00 78.50 100 GLY A C 1
ATOM 772 O O . GLY A 1 100 ? 6.031 -14.529 1.439 1.00 78.50 100 GLY A O 1
ATOM 773 N N . ASP A 1 101 ? 4.362 -16.008 1.616 1.00 79.38 101 ASP A N 1
ATOM 774 C CA . ASP A 1 101 ? 3.615 -15.262 2.642 1.00 79.38 101 ASP A CA 1
ATOM 775 C C . ASP A 1 101 ? 4.449 -14.846 3.859 1.00 79.38 101 ASP A C 1
ATOM 777 O O . ASP A 1 101 ? 4.221 -13.796 4.447 1.00 79.38 101 ASP A O 1
ATOM 781 N N . ARG A 1 102 ? 5.439 -15.661 4.250 1.00 79.94 102 ARG A N 1
ATOM 782 C CA . ARG A 1 102 ? 6.343 -15.347 5.376 1.00 79.94 102 ARG A CA 1
ATOM 783 C C . ARG A 1 102 ? 7.258 -14.157 5.083 1.00 79.94 102 ARG A C 1
ATOM 785 O O . ARG A 1 102 ? 7.789 -13.547 6.008 1.00 79.94 102 ARG A O 1
ATOM 792 N N . ASP A 1 103 ? 7.440 -13.856 3.803 1.00 84.00 103 ASP A N 1
ATOM 793 C CA . ASP A 1 103 ? 8.285 -12.783 3.307 1.00 84.00 103 ASP A CA 1
ATOM 794 C C . ASP A 1 103 ? 7.488 -11.503 3.026 1.00 84.00 103 ASP A C 1
ATOM 796 O O . ASP A 1 103 ? 8.100 -10.525 2.613 1.00 84.00 103 ASP A O 1
ATOM 800 N N . VAL A 1 104 ? 6.167 -11.477 3.247 1.00 85.25 104 VAL A N 1
ATOM 801 C CA . VAL A 1 104 ? 5.321 -10.284 3.079 1.00 85.25 104 VAL A CA 1
ATOM 802 C C . VAL A 1 104 ? 4.838 -9.804 4.443 1.00 85.25 104 VAL A C 1
ATOM 804 O O . VAL A 1 104 ? 4.147 -10.519 5.166 1.00 85.25 104 VAL A O 1
ATOM 807 N N . ARG A 1 105 ? 5.173 -8.561 4.798 1.00 89.00 105 ARG A N 1
ATOM 808 C CA . ARG A 1 105 ? 4.688 -7.896 6.013 1.00 89.00 105 ARG A CA 1
ATOM 809 C C . ARG A 1 105 ? 3.923 -6.638 5.643 1.00 89.00 105 ARG A C 1
ATOM 811 O O . ARG A 1 105 ? 4.450 -5.787 4.930 1.00 89.00 105 ARG A O 1
ATOM 818 N N . ILE A 1 106 ? 2.705 -6.514 6.158 1.00 89.19 106 ILE A N 1
ATOM 819 C CA . ILE A 1 106 ? 1.859 -5.335 5.975 1.00 89.19 106 ILE A CA 1
ATOM 820 C C . ILE A 1 106 ? 1.839 -4.562 7.288 1.00 89.19 106 ILE A C 1
ATOM 822 O O . ILE A 1 106 ? 1.487 -5.107 8.331 1.00 89.19 106 ILE A O 1
ATOM 826 N N . LEU A 1 107 ? 2.220 -3.292 7.222 1.00 90.12 107 LEU A N 1
ATOM 827 C CA . LEU A 1 107 ? 2.229 -2.364 8.344 1.00 90.12 107 LEU A CA 1
ATOM 828 C C . LEU A 1 107 ? 1.203 -1.266 8.058 1.00 90.12 107 LEU A C 1
ATOM 830 O O . LEU A 1 107 ? 1.338 -0.513 7.094 1.00 90.12 107 LEU A O 1
ATOM 834 N N . ALA A 1 108 ? 0.165 -1.198 8.884 1.00 89.81 108 ALA A N 1
ATOM 835 C CA . ALA A 1 108 ? -0.850 -0.152 8.846 1.00 89.81 108 ALA A CA 1
ATOM 836 C C . ALA A 1 108 ? -0.638 0.829 10.004 1.00 89.81 108 ALA A C 1
ATOM 838 O O . ALA A 1 108 ? -0.061 0.462 11.025 1.00 89.81 108 ALA A O 1
ATOM 839 N N . GLY A 1 109 ? -1.129 2.063 9.855 1.00 85.69 109 GLY A N 1
ATOM 840 C CA . GLY A 1 109 ? -1.139 3.036 10.951 1.00 85.69 109 GLY A CA 1
ATOM 841 C C . GLY A 1 109 ? 0.252 3.441 11.440 1.00 85.69 109 GLY A C 1
ATOM 842 O O . GLY A 1 109 ? 0.435 3.622 12.638 1.00 85.69 109 GLY A O 1
ATOM 843 N N . ILE A 1 110 ? 1.225 3.566 10.530 1.00 80.38 110 ILE A N 1
ATOM 844 C CA . ILE A 1 110 ? 2.583 4.006 10.869 1.00 80.38 110 ILE A CA 1
ATOM 845 C C . ILE A 1 110 ? 2.501 5.402 11.492 1.00 80.38 110 ILE A C 1
ATOM 847 O O . ILE A 1 110 ? 2.190 6.385 10.818 1.00 80.38 110 ILE A O 1
ATOM 851 N N . VAL A 1 111 ? 2.778 5.460 12.787 1.00 76.94 111 VAL A N 1
ATOM 852 C CA . VAL A 1 111 ? 2.971 6.679 13.562 1.00 76.94 111 VAL A CA 1
ATOM 853 C C . VAL A 1 111 ? 4.380 6.607 14.133 1.00 76.94 111 VAL A C 1
ATOM 855 O O . VAL A 1 111 ? 4.807 5.537 14.564 1.00 76.94 111 VAL A O 1
ATOM 858 N N . ASN A 1 112 ? 5.120 7.705 14.006 1.00 61.38 112 ASN A N 1
ATOM 859 C CA . ASN A 1 112 ? 6.490 7.815 14.502 1.00 61.38 112 ASN A CA 1
ATOM 860 C C . ASN A 1 112 ? 6.529 7.777 16.030 1.00 61.38 112 ASN A C 1
ATOM 862 O O . ASN A 1 112 ? 5.632 8.410 16.634 1.00 61.38 112 ASN A O 1
#

Sequence (112 aa):
RKQTHSFCGYLVAMYRSENAGSSLGLASRVVTILCLCRAAGGAILQSASNERMYTYPRTGQYKYVAHISSKAGFCTASILNKDWVLTAAHCLYFREKQIGDRDVRILAGIVN

Radius of gyration: 16.43 Å; chains: 1; bounding box: 30×45×42 Å

Foldseek 3Di:
DDPPPPVLQPWKWKAFDDDPDDDDPDDPSIDIPPPPPPPPPDPDPPDDPPPPPPDDDDQPPQQQWKWKAFPVGIFIWGHPDPTMIMGRRCVQADPNDGGDPVRIDIGGRDDD

pLDDT: mean 70.58, std 17.48, range [31.39, 92.5]

InterPro domains:
  IPR001254 Serine proteases, trypsin domain [PF00089] (59-97)
  IPR009003 Peptidase S1, PA clan [SSF50494] (56-109)
  IPR018114 Serine proteases, trypsin family, histidine active site [PS00134] (86-91)

Organism: NCBI:txid320908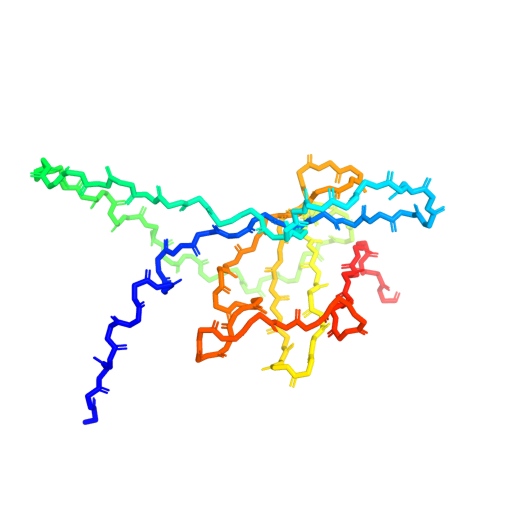

Secondary structure (DSSP, 8-state):
------GGGG-EEEEE---S-----S--SEEE----------------------SPPPTTTTTTEEEEEETTEEEEEEE-SSSEEEEEGGGTEETTEEPPGGGEEEEES---